Protein AF-A0A8H6HNC2-F1 (afdb_monomer_lite)

pLDDT: mean 82.36, std 15.56, range [37.16, 97.25]

Radius of gyration: 17.52 Å; chains: 1; bounding box: 45×40×44 Å

Secondary structure (DSSP, 8-state):
--------SEEEEEEE-SSSS-HHHHEEEEEEEEP---PPTT------S-----HHHHHHHHH--HHHHT------------

Foldseek 3Di:
DDDPDDDDQAAWDFAQQAEQDFSVPRTDIDGGHGDDPDDDVPDDDDDDPDDDDDPVNRVCSHPPDCVNVVNDPPPDPPDDDD

Sequence (82 aa):
MSASFASPDTQKAWVSVRKYYPPSKSLELWNDWPVKKTLKTGEVIVNIHAAALNPAAWKLMRLLPDFIAKRLYVAETSQGLL

Organism: NCBI:txid980116

Structure (mmCIF, N/CA/C/O backbone):
data_AF-A0A8H6HNC2-F1
#
_entry.id   AF-A0A8H6HNC2-F1
#
loop_
_atom_site.group_PDB
_atom_site.id
_atom_site.type_symbol
_atom_site.label_atom_id
_atom_site.label_alt_id
_atom_site.label_comp_id
_atom_site.label_asym_id
_atom_site.label_entity_id
_atom_site.label_seq_id
_atom_site.pdbx_PDB_ins_code
_atom_site.Cartn_x
_atom_site.Cartn_y
_atom_site.Cartn_z
_atom_site.occupancy
_atom_site.B_iso_or_equiv
_atom_site.auth_seq_id
_atom_site.auth_comp_id
_atom_site.auth_asym_id
_atom_site.auth_atom_id
_atom_site.pdbx_PDB_model_num
ATOM 1 N N . MET A 1 1 ? -20.796 0.852 23.419 1.00 37.16 1 MET A N 1
ATOM 2 C CA . MET A 1 1 ? -19.456 1.318 23.831 1.00 37.16 1 MET A CA 1
ATOM 3 C C . MET A 1 1 ? -18.503 1.012 22.689 1.00 37.16 1 MET A C 1
ATOM 5 O O . MET A 1 1 ? -18.318 -0.157 22.383 1.00 37.16 1 MET A O 1
ATOM 9 N N . SER A 1 2 ? -17.996 2.026 21.991 1.00 43.66 2 SER A N 1
ATOM 10 C CA . SER A 1 2 ? -17.037 1.830 20.897 1.00 43.66 2 SER A CA 1
ATOM 11 C C . SER A 1 2 ? -15.650 1.696 21.515 1.00 43.66 2 SER A C 1
ATOM 13 O O . SER A 1 2 ? -15.208 2.617 22.197 1.00 43.66 2 SER A O 1
ATOM 15 N N . ALA A 1 3 ? -14.984 0.557 21.340 1.00 50.09 3 ALA A N 1
ATOM 16 C CA . ALA A 1 3 ? -13.608 0.401 21.795 1.00 50.09 3 ALA A CA 1
ATOM 17 C C . ALA A 1 3 ? -12.727 1.463 21.108 1.00 50.09 3 ALA A C 1
ATOM 19 O O . ALA A 1 3 ? -12.662 1.518 19.879 1.00 50.09 3 ALA A O 1
ATOM 20 N N . SER A 1 4 ? -12.082 2.336 21.890 1.00 55.38 4 SER A N 1
ATOM 21 C CA . SER A 1 4 ? -11.093 3.274 21.360 1.00 55.38 4 SER A CA 1
ATOM 22 C C . SER A 1 4 ? -9.790 2.511 21.147 1.00 55.38 4 SER A C 1
ATOM 24 O O . SER A 1 4 ? -8.964 2.395 22.051 1.00 55.38 4 SER A O 1
ATOM 26 N N . PHE A 1 5 ? -9.606 1.937 19.964 1.00 64.00 5 PHE A N 1
ATOM 27 C CA . PHE A 1 5 ? -8.298 1.414 19.593 1.00 64.00 5 PHE A CA 1
ATOM 28 C C . PHE A 1 5 ? -7.409 2.604 19.236 1.00 64.00 5 PHE A C 1
ATOM 30 O O . PHE A 1 5 ? -7.758 3.408 18.370 1.00 64.00 5 PHE A O 1
ATOM 37 N N . ALA A 1 6 ? -6.282 2.747 19.934 1.00 74.81 6 ALA A N 1
ATOM 38 C CA . ALA A 1 6 ? -5.293 3.766 19.622 1.00 74.81 6 ALA A CA 1
ATOM 39 C C . ALA A 1 6 ? -4.705 3.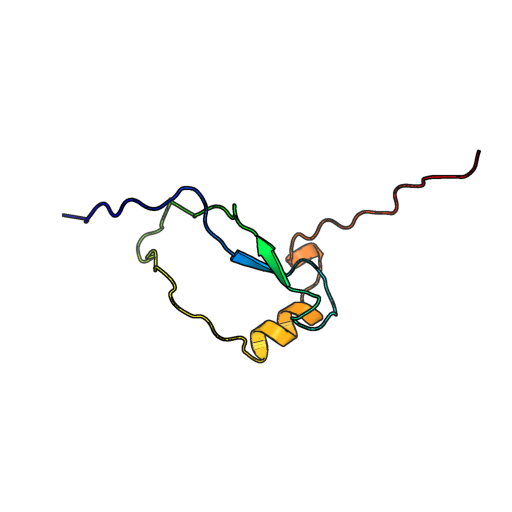468 18.235 1.00 74.81 6 ALA A C 1
ATOM 41 O O . ALA A 1 6 ? -3.898 2.556 18.070 1.00 74.81 6 ALA A O 1
ATOM 42 N N . SER A 1 7 ? -5.159 4.206 17.225 1.00 82.00 7 SER A N 1
ATOM 43 C CA . SER A 1 7 ? -4.594 4.146 15.881 1.00 82.00 7 SER A CA 1
ATOM 44 C C . SER A 1 7 ? -3.383 5.077 15.805 1.00 82.00 7 SER A C 1
ATOM 46 O O . SER A 1 7 ? -3.503 6.234 16.229 1.00 82.00 7 SER A O 1
ATOM 48 N N . PRO A 1 8 ? -2.251 4.630 15.233 1.00 90.69 8 PRO A N 1
ATOM 49 C CA . PRO A 1 8 ? -1.104 5.504 15.026 1.00 90.69 8 PRO A CA 1
ATOM 50 C C . PRO A 1 8 ? -1.454 6.639 14.050 1.00 90.69 8 PRO A C 1
ATOM 52 O O . PRO A 1 8 ? -2.417 6.543 13.283 1.00 90.69 8 PRO A O 1
ATOM 55 N N . ASP A 1 9 ? -0.685 7.728 14.099 1.00 92.19 9 ASP A N 1
ATOM 56 C CA . ASP A 1 9 ? -0.798 8.847 13.151 1.00 92.19 9 ASP A CA 1
ATOM 57 C C . ASP A 1 9 ? -0.293 8.475 11.754 1.00 92.19 9 ASP A C 1
ATOM 59 O O . ASP A 1 9 ? -0.852 8.910 10.744 1.00 92.19 9 ASP A O 1
ATOM 63 N N . THR A 1 10 ? 0.736 7.630 11.701 1.00 95.81 10 THR A N 1
ATOM 64 C CA . THR A 1 10 ? 1.376 7.170 10.471 1.00 95.81 10 THR A CA 1
ATOM 65 C C . THR A 1 10 ? 1.530 5.650 10.447 1.00 95.81 10 THR A C 1
ATOM 67 O O . THR A 1 10 ? 1.415 4.964 11.463 1.00 95.81 10 THR A O 1
ATOM 70 N N . GLN A 1 11 ? 1.759 5.109 9.256 1.00 94.94 11 GLN A N 1
ATOM 71 C CA . GLN A 1 11 ? 1.943 3.689 8.990 1.00 94.94 11 GLN A CA 1
ATOM 72 C C . GLN A 1 11 ? 2.946 3.479 7.854 1.00 94.94 11 GLN A C 1
ATOM 74 O O . GLN A 1 11 ? 3.261 4.392 7.089 1.00 94.94 11 GLN A O 1
ATOM 79 N N . LYS A 1 12 ? 3.400 2.235 7.699 1.00 96.88 12 LYS A N 1
ATOM 80 C CA . LYS A 1 12 ? 4.149 1.833 6.510 1.00 96.88 12 LYS A CA 1
ATOM 81 C C . LYS A 1 12 ? 3.193 1.540 5.360 1.00 96.88 12 LYS A C 1
ATOM 83 O O . LYS A 1 12 ? 2.163 0.904 5.572 1.00 96.88 12 LYS A O 1
ATOM 88 N N . ALA A 1 13 ? 3.543 1.951 4.146 1.00 95.31 13 ALA A N 1
ATOM 89 C CA . ALA A 1 13 ? 2.730 1.682 2.963 1.00 95.31 13 ALA A CA 1
ATOM 90 C C . ALA A 1 13 ? 3.590 1.457 1.717 1.00 95.31 13 ALA A C 1
ATOM 92 O O . ALA A 1 13 ? 4.590 2.139 1.511 1.00 95.31 13 ALA A O 1
ATOM 93 N N . TRP A 1 14 ? 3.164 0.528 0.859 1.00 94.31 14 TRP A N 1
ATOM 94 C CA . TRP A 1 14 ? 3.679 0.422 -0.505 1.00 94.31 14 TRP A CA 1
ATOM 95 C C . TRP A 1 14 ? 2.932 1.405 -1.401 1.00 94.31 14 TRP A C 1
ATOM 97 O O . TRP A 1 14 ? 1.737 1.238 -1.653 1.00 94.31 14 TRP A O 1
ATOM 107 N N . VAL A 1 15 ? 3.636 2.422 -1.892 1.00 91.94 15 VAL A N 1
ATOM 108 C CA . VAL A 1 15 ? 3.058 3.503 -2.695 1.00 91.94 15 VAL A CA 1
ATOM 109 C C . VAL A 1 15 ? 3.515 3.358 -4.139 1.00 91.94 15 VAL A C 1
ATOM 111 O O . VAL A 1 15 ? 4.703 3.222 -4.417 1.00 91.94 15 VAL A O 1
ATOM 114 N N . SER A 1 16 ? 2.570 3.387 -5.081 1.00 90.75 16 SER A N 1
ATOM 115 C CA . SER A 1 16 ? 2.890 3.363 -6.509 1.00 90.75 16 SER A CA 1
ATOM 116 C C . SER A 1 16 ? 3.293 4.761 -6.982 1.00 90.75 16 SER A C 1
ATOM 118 O O . SER A 1 16 ? 2.437 5.603 -7.271 1.00 90.75 16 SER A O 1
ATOM 120 N N . VAL A 1 17 ? 4.598 4.993 -7.081 1.00 89.31 17 VAL A N 1
ATOM 121 C CA . VAL A 1 17 ? 5.210 6.292 -7.398 1.00 89.31 17 VAL A CA 1
ATOM 122 C C . VAL A 1 17 ? 5.598 6.448 -8.873 1.00 89.31 17 VAL A C 1
ATOM 124 O O . VAL A 1 17 ? 5.752 7.571 -9.344 1.00 89.31 17 VAL A O 1
ATOM 127 N N . ARG A 1 18 ? 5.717 5.349 -9.636 1.00 87.19 18 ARG A N 1
ATOM 128 C CA . ARG A 1 18 ? 6.086 5.388 -11.069 1.00 87.19 18 ARG A CA 1
ATOM 129 C C . ARG A 1 18 ? 5.048 4.700 -11.948 1.00 87.19 18 ARG A C 1
ATOM 131 O O . ARG A 1 18 ? 4.576 3.611 -11.616 1.00 87.19 18 ARG A O 1
ATOM 138 N N . LYS A 1 19 ? 4.737 5.312 -13.094 1.00 85.69 19 LYS A N 1
ATOM 139 C CA . LYS A 1 19 ? 3.829 4.776 -14.121 1.00 85.69 19 LYS A CA 1
ATOM 140 C C . LYS A 1 19 ? 4.564 3.866 -15.109 1.00 85.69 19 LYS A C 1
ATOM 142 O O . LYS A 1 19 ? 5.752 4.043 -15.335 1.00 85.69 19 LYS A O 1
ATOM 147 N N . TYR A 1 20 ? 3.851 2.915 -15.713 1.00 85.25 20 TYR A N 1
ATOM 148 C CA . TYR A 1 20 ? 4.321 2.000 -16.775 1.00 85.25 20 TYR A CA 1
ATOM 149 C C . TYR A 1 20 ? 5.335 0.925 -16.360 1.00 85.25 20 TYR A C 1
ATOM 151 O O . TYR A 1 20 ? 5.558 -0.024 -17.112 1.00 85.25 20 TYR A O 1
ATOM 159 N N . TYR A 1 21 ? 5.898 1.016 -15.161 1.00 85.94 21 TYR A N 1
ATOM 160 C CA . TYR A 1 21 ? 6.885 0.073 -14.655 1.00 85.94 21 TYR A CA 1
ATOM 161 C C . TYR A 1 21 ? 6.259 -1.160 -13.971 1.00 85.94 21 TYR A C 1
ATOM 163 O O . TYR A 1 21 ? 5.115 -1.103 -13.509 1.00 85.94 21 TYR A O 1
ATOM 171 N N . PRO A 1 22 ? 6.992 -2.290 -13.881 1.00 89.88 22 PRO A N 1
ATOM 172 C CA . PRO A 1 22 ? 6.582 -3.425 -13.055 1.00 89.88 22 PRO A CA 1
ATOM 173 C C . PRO A 1 22 ? 6.529 -3.047 -11.562 1.00 89.88 22 PRO A C 1
ATOM 175 O O . PRO A 1 22 ? 7.146 -2.056 -11.164 1.00 89.88 22 PRO A O 1
ATOM 178 N N . PRO A 1 23 ? 5.859 -3.851 -10.712 1.00 90.81 23 PRO A N 1
ATOM 179 C CA . PRO A 1 23 ? 5.720 -3.579 -9.279 1.00 90.81 23 PRO A CA 1
ATOM 180 C C . PRO A 1 23 ? 7.052 -3.294 -8.578 1.00 90.81 23 PRO A C 1
ATOM 182 O O . PRO A 1 23 ? 7.134 -2.350 -7.805 1.00 90.81 23 PRO A O 1
ATOM 185 N N . SER A 1 24 ? 8.114 -4.025 -8.933 1.00 92.12 24 SER A N 1
ATOM 186 C CA . SER A 1 24 ? 9.469 -3.858 -8.382 1.00 92.12 24 SER A CA 1
ATOM 187 C C . SER A 1 24 ? 10.107 -2.487 -8.629 1.00 92.12 24 SER A C 1
ATOM 189 O O . SER A 1 24 ? 11.070 -2.135 -7.961 1.00 92.12 24 SER A O 1
ATOM 191 N N . LYS A 1 25 ? 9.599 -1.728 -9.603 1.00 91.81 25 LYS A N 1
ATOM 192 C CA . LYS A 1 25 ? 10.052 -0.370 -9.939 1.00 91.81 25 LYS A CA 1
ATOM 193 C C . LYS A 1 25 ? 8.981 0.689 -9.662 1.00 91.81 25 LYS A C 1
ATOM 195 O O . LYS A 1 25 ? 9.305 1.863 -9.542 1.00 91.81 25 LYS A O 1
ATOM 200 N N . SER A 1 26 ? 7.707 0.299 -9.626 1.00 91.62 26 SER A N 1
ATOM 201 C CA . SER A 1 26 ? 6.584 1.206 -9.381 1.00 91.62 26 SER A CA 1
ATOM 202 C C . SER A 1 26 ? 6.355 1.460 -7.894 1.00 91.62 26 SER A C 1
ATOM 204 O O . SER A 1 26 ? 5.921 2.555 -7.548 1.00 91.62 26 SER A O 1
ATOM 206 N N . LEU A 1 27 ? 6.617 0.469 -7.037 1.00 93.44 27 LEU A N 1
ATOM 207 C CA . LEU A 1 27 ? 6.336 0.528 -5.608 1.00 93.44 27 LEU A CA 1
ATOM 208 C C . LEU A 1 27 ? 7.551 0.987 -4.802 1.00 93.44 27 LEU A C 1
ATOM 210 O O . LEU A 1 27 ? 8.639 0.435 -4.945 1.00 93.44 27 LEU A O 1
ATOM 214 N N . GLU A 1 28 ? 7.325 1.927 -3.892 1.00 94.94 28 GLU A N 1
ATOM 215 C CA . GLU A 1 28 ? 8.283 2.321 -2.860 1.00 94.94 28 GLU A CA 1
ATOM 216 C C . GLU A 1 28 ? 7.657 2.114 -1.476 1.00 94.94 28 GLU A C 1
ATOM 218 O O . GLU A 1 28 ? 6.460 2.345 -1.288 1.00 94.94 28 GLU A O 1
ATOM 223 N N . LEU A 1 29 ? 8.455 1.635 -0.516 1.00 96.25 29 LEU A N 1
ATOM 224 C CA . LEU A 1 29 ? 8.016 1.456 0.866 1.00 96.25 29 LEU A CA 1
ATOM 225 C C . LEU A 1 29 ? 8.216 2.763 1.626 1.00 96.25 29 LEU A C 1
ATOM 227 O O . LEU A 1 29 ? 9.346 3.171 1.886 1.00 96.25 29 LEU A O 1
ATOM 231 N N . TRP A 1 30 ? 7.114 3.400 1.994 1.00 96.75 30 TRP A N 1
ATOM 232 C CA . TRP A 1 30 ? 7.109 4.608 2.814 1.00 96.75 30 TRP A CA 1
ATOM 233 C C . TRP A 1 30 ? 6.892 4.220 4.275 1.00 96.75 30 TRP A C 1
ATOM 235 O O . TRP A 1 30 ? 6.199 3.237 4.546 1.00 96.75 30 TRP A O 1
ATOM 245 N N . ASN A 1 31 ? 7.488 4.962 5.214 1.00 97.25 31 ASN A N 1
ATOM 246 C CA . ASN A 1 31 ? 7.432 4.639 6.649 1.00 97.25 31 ASN A CA 1
ATOM 247 C C . ASN A 1 31 ? 6.513 5.565 7.462 1.00 97.25 31 ASN A C 1
ATOM 249 O O . ASN A 1 31 ? 6.254 5.293 8.632 1.00 97.25 31 ASN A O 1
ATOM 253 N N . ASP A 1 32 ? 6.022 6.629 6.841 1.00 96.31 32 ASP A N 1
ATOM 254 C CA . ASP A 1 32 ? 5.322 7.760 7.443 1.00 96.31 32 ASP A CA 1
ATOM 255 C C . ASP A 1 32 ? 3.998 8.078 6.718 1.00 96.31 32 ASP A C 1
ATOM 257 O O . ASP A 1 32 ? 3.496 9.199 6.758 1.00 96.31 32 ASP A O 1
ATOM 261 N N . TRP A 1 33 ? 3.393 7.078 6.069 1.00 94.88 33 TRP A N 1
ATOM 262 C CA . TRP A 1 33 ? 2.130 7.246 5.353 1.00 94.88 33 TRP A CA 1
ATOM 263 C C . TRP A 1 33 ? 0.988 7.566 6.331 1.00 94.88 33 TRP A C 1
ATOM 265 O O . TRP A 1 33 ? 0.831 6.849 7.318 1.00 94.88 33 TRP A O 1
ATOM 275 N N . PRO A 1 34 ? 0.155 8.594 6.099 1.00 93.62 34 PRO A N 1
ATOM 276 C CA . PRO A 1 34 ? -0.849 9.012 7.073 1.00 93.62 34 PRO A CA 1
ATOM 277 C C . PRO A 1 34 ? -1.965 7.972 7.250 1.00 93.62 34 PRO A C 1
ATOM 279 O O . PRO A 1 34 ? -2.431 7.349 6.288 1.00 93.62 34 PRO A O 1
ATOM 282 N N . VAL A 1 35 ? -2.447 7.812 8.483 1.00 91.94 35 VAL A N 1
ATOM 283 C CA . VAL A 1 35 ? -3.651 7.022 8.776 1.00 91.94 35 VAL A CA 1
ATOM 284 C C . VAL A 1 35 ? -4.883 7.928 8.757 1.00 91.94 35 VAL A C 1
ATOM 286 O O . VAL A 1 35 ? -4.951 8.936 9.458 1.00 91.94 35 VAL A O 1
ATOM 289 N N . LYS A 1 36 ? -5.904 7.562 7.972 1.00 86.62 36 LYS A N 1
ATOM 290 C CA . LYS A 1 36 ? -7.187 8.278 7.952 1.00 86.62 36 LYS A CA 1
ATOM 291 C C . LYS A 1 36 ? -7.952 7.989 9.249 1.00 86.62 36 LYS A C 1
ATOM 293 O O . LYS A 1 36 ? -8.512 6.909 9.407 1.00 86.62 36 LYS A O 1
ATOM 298 N N . LYS A 1 37 ? -7.995 8.966 10.161 1.00 83.56 37 LYS A N 1
ATOM 299 C CA . LYS A 1 37 ? -8.661 8.825 11.472 1.00 83.56 37 LYS A CA 1
ATOM 300 C C . LYS A 1 37 ? -10.166 9.093 11.452 1.00 83.56 37 LYS A C 1
ATOM 302 O O . LYS A 1 37 ? -10.886 8.618 12.324 1.00 83.56 37 LYS A O 1
ATOM 307 N N . THR A 1 38 ? -10.656 9.845 10.469 1.00 87.81 38 THR A N 1
ATOM 308 C CA . THR A 1 38 ? -12.086 10.144 10.333 1.00 87.81 38 THR A CA 1
ATOM 309 C C . THR A 1 38 ? -12.759 9.096 9.455 1.00 87.81 38 THR A C 1
ATOM 311 O O . THR A 1 38 ? -12.494 9.026 8.251 1.00 87.81 38 THR A O 1
ATOM 314 N N . LEU A 1 39 ? -13.644 8.303 10.054 1.00 87.06 39 LEU A N 1
ATOM 315 C CA . LEU A 1 39 ? -14.411 7.259 9.377 1.00 87.06 39 LEU A CA 1
ATOM 316 C C . LEU A 1 39 ? -15.849 7.715 9.142 1.00 87.06 39 LEU A C 1
ATOM 318 O O . LEU A 1 39 ? -16.455 8.357 10.002 1.00 87.06 39 LEU A O 1
ATOM 322 N N . LYS A 1 40 ? -16.402 7.374 7.980 1.00 91.56 40 LYS A N 1
ATOM 323 C CA . LYS A 1 40 ? -17.843 7.503 7.722 1.00 91.56 40 LYS A CA 1
ATOM 324 C C . LYS A 1 40 ? -18.598 6.343 8.375 1.00 91.56 40 LYS A C 1
ATOM 326 O O . LYS A 1 40 ? -18.021 5.291 8.641 1.00 91.56 40 LYS A O 1
ATOM 331 N N . THR A 1 41 ? -19.904 6.504 8.581 1.00 92.00 41 THR A N 1
ATOM 332 C CA . THR A 1 41 ? -20.776 5.404 9.020 1.00 92.00 41 THR A CA 1
ATOM 333 C C . THR A 1 41 ? -20.616 4.199 8.090 1.00 92.00 41 THR A C 1
ATOM 335 O O . THR A 1 41 ? -20.798 4.325 6.882 1.00 92.00 41 THR A O 1
ATOM 338 N N . GLY A 1 42 ? -20.262 3.043 8.658 1.00 93.31 42 GLY A N 1
ATOM 339 C CA . GLY A 1 42 ? -20.015 1.800 7.920 1.00 93.31 42 GLY A CA 1
ATOM 340 C C . GLY A 1 42 ? -18.563 1.572 7.473 1.00 93.31 42 GLY A C 1
ATOM 341 O O . GLY A 1 42 ? -18.249 0.472 7.030 1.00 93.31 42 GLY A O 1
ATOM 342 N N . GLU A 1 43 ? -17.663 2.553 7.609 1.00 90.12 43 GLU A N 1
ATOM 343 C CA . GLU A 1 43 ? -16.221 2.343 7.408 1.00 90.12 43 GLU A CA 1
ATOM 344 C C . GLU A 1 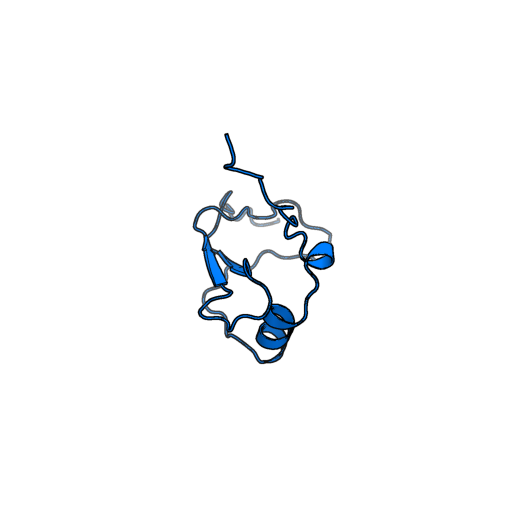43 ? -15.581 1.742 8.675 1.00 90.12 43 GLU A C 1
ATOM 346 O O . GLU A 1 43 ? -15.951 2.083 9.799 1.00 90.12 43 GLU A O 1
ATOM 351 N N . VAL A 1 44 ? -14.585 0.871 8.496 1.00 89.31 44 VAL A N 1
ATOM 352 C CA . VAL A 1 44 ? -13.792 0.279 9.587 1.00 89.31 44 VAL A CA 1
ATOM 353 C C . VAL A 1 44 ? -12.299 0.444 9.312 1.00 89.31 44 VAL A C 1
ATOM 355 O O . VAL A 1 44 ? -11.874 0.470 8.157 1.00 89.31 44 VAL A O 1
ATOM 358 N N . ILE A 1 45 ? -11.495 0.533 10.374 1.00 89.38 45 ILE A N 1
ATOM 359 C CA . ILE A 1 45 ? -10.030 0.458 10.287 1.00 89.38 45 ILE A CA 1
ATOM 360 C C . ILE A 1 45 ? -9.617 -0.989 10.525 1.00 89.38 45 ILE A C 1
ATOM 362 O O . ILE A 1 45 ? -10.046 -1.611 11.495 1.00 89.38 45 ILE A O 1
ATOM 366 N N . VAL A 1 46 ? -8.769 -1.512 9.641 1.00 90.62 46 VAL A N 1
ATOM 367 C CA . VAL A 1 46 ? -8.262 -2.884 9.710 1.00 90.62 46 VAL A CA 1
ATOM 368 C C . VAL A 1 46 ? -6.747 -2.846 9.836 1.00 90.62 46 VAL A C 1
ATOM 370 O O . VAL A 1 46 ? -6.076 -2.172 9.057 1.00 90.62 46 VAL A O 1
ATOM 373 N N . ASN A 1 47 ? -6.207 -3.598 10.796 1.00 90.88 47 ASN A N 1
ATOM 374 C CA . ASN A 1 47 ? -4.773 -3.838 10.887 1.00 90.88 47 ASN A CA 1
ATOM 375 C C . ASN A 1 47 ? -4.371 -4.942 9.896 1.00 90.88 47 ASN A C 1
ATOM 377 O O . ASN A 1 47 ? -4.784 -6.095 10.035 1.00 90.88 47 ASN A O 1
ATOM 381 N N . ILE A 1 48 ? -3.600 -4.582 8.872 1.00 92.88 48 ILE A N 1
ATOM 382 C CA . ILE A 1 48 ? -3.213 -5.494 7.793 1.00 92.88 48 ILE A CA 1
ATOM 383 C C . ILE A 1 48 ? -1.940 -6.250 8.185 1.00 92.88 48 ILE A C 1
ATOM 385 O O . ILE A 1 48 ? -0.869 -5.661 8.283 1.00 92.88 48 ILE A O 1
ATOM 389 N N . HIS A 1 49 ? -2.042 -7.571 8.342 1.00 94.25 49 HIS A N 1
ATOM 390 C CA . HIS A 1 49 ? -0.883 -8.441 8.594 1.00 94.25 49 HIS A CA 1
ATOM 391 C C . HIS A 1 49 ? -0.187 -8.903 7.309 1.00 94.25 49 HIS A C 1
ATOM 393 O O . HIS A 1 49 ? 1.021 -9.123 7.297 1.00 94.25 49 HIS A O 1
ATOM 399 N N . ALA A 1 50 ? -0.951 -9.064 6.229 1.00 93.38 50 ALA A N 1
ATOM 400 C CA . ALA A 1 50 ? -0.445 -9.491 4.936 1.00 93.38 50 ALA A CA 1
ATOM 401 C C . ALA A 1 50 ? -1.330 -8.947 3.813 1.00 93.38 50 ALA A C 1
ATOM 403 O O . ALA A 1 50 ? -2.543 -8.801 3.968 1.00 93.38 50 AL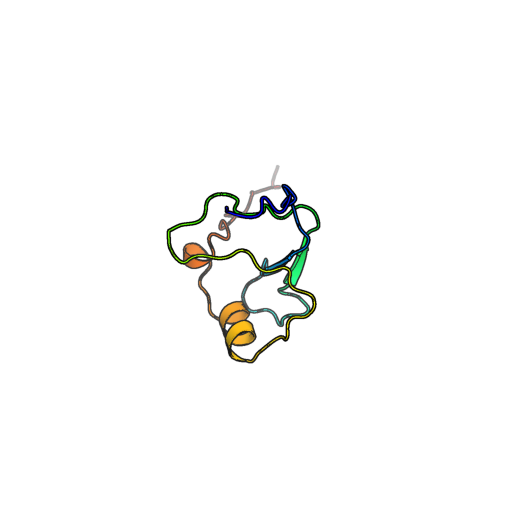A A O 1
ATOM 404 N N . ALA A 1 51 ? -0.712 -8.683 2.667 1.00 91.31 51 ALA A N 1
ATOM 405 C CA . ALA A 1 51 ? -1.393 -8.316 1.437 1.00 91.31 51 ALA A CA 1
ATOM 406 C C . ALA A 1 51 ? -0.716 -9.022 0.261 1.00 91.31 51 ALA A C 1
ATOM 408 O O . ALA A 1 51 ? 0.494 -9.247 0.272 1.00 91.31 51 ALA A O 1
ATOM 409 N N . ALA A 1 52 ? -1.500 -9.359 -0.759 1.00 91.12 52 ALA A N 1
ATOM 410 C CA . ALA A 1 52 ? -1.002 -9.973 -1.979 1.00 91.12 52 ALA A CA 1
ATOM 411 C C . ALA A 1 52 ? -1.034 -8.973 -3.134 1.00 91.12 52 ALA A C 1
ATOM 413 O O . ALA A 1 52 ? -1.955 -8.160 -3.257 1.00 91.12 52 ALA A O 1
ATOM 414 N N . LEU A 1 53 ? -0.054 -9.079 -4.028 1.00 90.12 53 LEU A N 1
ATOM 415 C CA . LEU A 1 53 ? -0.116 -8.402 -5.311 1.00 90.12 53 LEU A CA 1
ATOM 416 C C . LEU A 1 53 ? -1.022 -9.203 -6.254 1.00 90.12 53 LEU A C 1
ATOM 418 O O . LEU A 1 53 ? -0.792 -10.390 -6.474 1.00 90.12 53 LEU A O 1
ATOM 422 N N . ASN A 1 54 ? -2.030 -8.553 -6.836 1.00 92.00 54 ASN A N 1
ATOM 423 C CA . ASN A 1 54 ? -2.933 -9.183 -7.798 1.00 92.00 54 ASN A CA 1
ATOM 424 C C . ASN A 1 54 ? -2.791 -8.571 -9.211 1.00 92.00 54 ASN A C 1
ATOM 426 O O . ASN A 1 54 ? -2.290 -7.448 -9.361 1.00 92.00 54 ASN A O 1
ATOM 430 N N . PRO A 1 55 ? -3.241 -9.274 -10.271 1.00 92.44 55 PRO A N 1
ATOM 431 C CA . PRO A 1 55 ? -3.128 -8.783 -11.646 1.00 92.44 55 PRO A CA 1
ATOM 432 C C . PRO A 1 55 ? -3.818 -7.435 -11.896 1.00 92.44 55 PRO A C 1
ATOM 434 O O . PRO A 1 55 ? -3.360 -6.664 -12.738 1.00 92.44 55 PRO A O 1
ATOM 437 N N . ALA A 1 56 ? -4.906 -7.126 -11.181 1.00 90.69 56 ALA A N 1
ATOM 438 C CA . ALA A 1 56 ? -5.602 -5.848 -11.321 1.00 90.69 56 ALA A CA 1
ATOM 439 C C . ALA A 1 56 ? -4.741 -4.682 -10.807 1.00 90.69 56 ALA A C 1
ATOM 441 O O . ALA A 1 56 ? -4.568 -3.690 -11.516 1.00 90.69 56 ALA A O 1
ATOM 442 N N . ALA A 1 57 ? -4.121 -4.833 -9.634 1.00 87.94 57 ALA A N 1
ATOM 443 C CA . ALA A 1 57 ? -3.187 -3.858 -9.079 1.00 87.94 57 ALA A CA 1
ATOM 444 C C . ALA A 1 57 ? -1.990 -3.633 -10.016 1.00 87.94 57 ALA A C 1
ATOM 446 O O . ALA A 1 57 ? -1.611 -2.491 -10.273 1.00 87.94 57 ALA A O 1
ATOM 447 N N . TRP A 1 58 ? -1.445 -4.701 -10.608 1.00 89.00 58 TRP A N 1
ATOM 448 C CA . TRP A 1 58 ? -0.365 -4.577 -11.591 1.00 89.00 58 TRP A CA 1
ATOM 449 C C . TRP A 1 58 ? -0.790 -3.793 -12.843 1.00 89.00 58 TRP A C 1
ATOM 451 O O . TRP A 1 58 ? -0.056 -2.917 -13.308 1.00 89.00 58 TRP A O 1
ATOM 461 N N . LYS A 1 59 ? -1.993 -4.050 -13.373 1.00 89.69 59 LYS A N 1
ATOM 462 C CA . LYS A 1 59 ? -2.537 -3.278 -14.503 1.00 89.69 59 LYS A CA 1
ATOM 463 C C . LYS A 1 59 ? -2.699 -1.800 -14.146 1.00 89.69 59 LYS A C 1
ATOM 465 O O . LYS A 1 59 ? -2.332 -0.953 -14.956 1.00 89.69 59 LYS A O 1
ATOM 470 N N . LEU A 1 60 ? -3.174 -1.481 -12.940 1.00 88.00 60 LEU A N 1
ATOM 471 C CA . LEU A 1 60 ? -3.318 -0.095 -12.479 1.00 88.00 60 LEU A CA 1
ATOM 472 C C . LEU A 1 60 ? -1.974 0.640 -12.412 1.00 88.00 60 LEU A C 1
ATOM 474 O O . LEU A 1 60 ? -1.884 1.768 -12.889 1.00 88.00 60 LEU A O 1
ATOM 478 N N . MET A 1 61 ? -0.909 -0.005 -11.930 1.00 89.25 61 MET A N 1
ATOM 479 C CA . MET A 1 61 ? 0.442 0.586 -11.916 1.00 89.25 61 MET A CA 1
ATOM 480 C C . MET A 1 61 ? 0.930 0.980 -13.323 1.00 89.25 61 MET A C 1
ATOM 482 O O . MET A 1 61 ? 1.694 1.936 -13.478 1.00 89.25 61 MET A O 1
ATOM 486 N N . ARG A 1 62 ? 0.470 0.268 -14.361 1.00 85.56 62 ARG A N 1
ATOM 4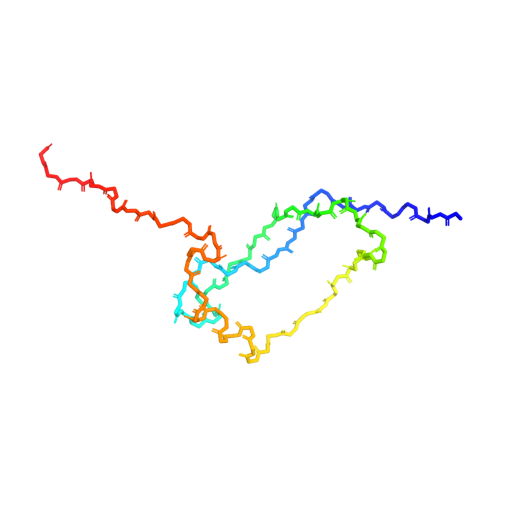87 C CA . ARG A 1 62 ? 0.835 0.533 -15.760 1.00 85.56 62 ARG A CA 1
ATOM 488 C C . ARG A 1 62 ? -0.083 1.535 -16.451 1.00 85.56 62 ARG A C 1
ATOM 490 O O . ARG A 1 62 ? 0.404 2.350 -17.225 1.00 85.56 62 ARG A O 1
ATOM 497 N N . LEU A 1 63 ? -1.388 1.443 -16.218 1.00 87.44 63 LEU A N 1
ATOM 498 C CA . LEU A 1 63 ? -2.392 2.111 -17.047 1.00 87.44 63 LEU A CA 1
ATOM 499 C C . LEU A 1 63 ? -2.982 3.366 -16.406 1.00 87.44 63 LEU A C 1
ATOM 501 O O . LEU A 1 63 ? -3.498 4.204 -17.140 1.00 87.44 63 LEU A O 1
ATOM 505 N N . LEU A 1 64 ? -2.907 3.521 -15.078 1.00 83.81 64 LEU A N 1
ATOM 506 C CA . LEU A 1 64 ? -3.524 4.655 -14.393 1.00 83.81 64 LEU A CA 1
ATOM 507 C C . LEU A 1 64 ? -2.850 5.970 -14.827 1.00 83.81 64 LEU A C 1
ATOM 509 O O . LEU A 1 64 ? -1.648 6.134 -14.597 1.00 83.81 64 LEU A O 1
ATOM 513 N N . PRO A 1 65 ? -3.579 6.903 -15.467 1.00 82.75 65 PRO A N 1
ATOM 514 C CA . PRO A 1 65 ? -3.024 8.188 -15.867 1.00 82.75 65 PRO A CA 1
ATOM 515 C C . PRO A 1 65 ? -2.599 9.039 -14.667 1.00 82.75 65 PRO A C 1
ATOM 517 O O . PRO A 1 65 ? -3.252 9.020 -13.625 1.00 82.75 65 PRO A O 1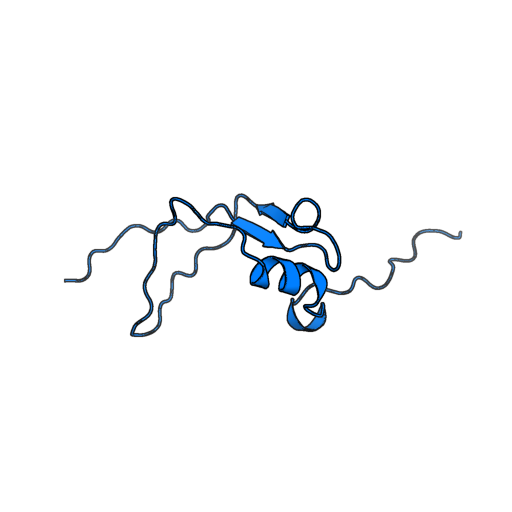
ATOM 520 N N . ASP A 1 66 ? -1.538 9.831 -14.828 1.00 82.44 66 ASP A N 1
ATOM 521 C CA . ASP A 1 66 ? -0.931 10.585 -13.724 1.00 82.44 66 ASP A CA 1
ATOM 522 C C . ASP A 1 66 ? -1.863 11.661 -13.149 1.00 82.44 66 ASP A C 1
ATOM 524 O O . ASP A 1 66 ? -1.884 11.866 -11.936 1.00 82.44 66 ASP A O 1
ATOM 528 N N . PHE A 1 67 ? -2.731 12.251 -13.983 1.00 80.69 67 PHE A N 1
ATOM 529 C CA . PHE A 1 67 ? -3.762 13.196 -13.538 1.00 80.69 67 PHE A CA 1
ATOM 530 C C . PHE A 1 67 ? -4.823 12.550 -12.629 1.00 80.69 67 PHE A C 1
ATOM 532 O O . PHE A 1 67 ? -5.370 13.222 -11.759 1.00 80.69 67 PHE A O 1
ATOM 539 N N . ILE A 1 68 ? -5.087 11.244 -12.781 1.00 81.81 68 ILE A N 1
ATOM 540 C CA . ILE A 1 68 ? -5.968 10.487 -11.874 1.00 81.81 68 ILE A CA 1
ATOM 541 C C . ILE A 1 68 ? -5.192 10.071 -10.623 1.00 81.81 68 ILE A C 1
ATOM 543 O O . ILE A 1 68 ? -5.702 10.164 -9.509 1.00 81.81 68 ILE A O 1
ATOM 547 N N . ALA A 1 69 ? -3.938 9.649 -10.800 1.00 78.75 69 ALA A N 1
ATOM 548 C CA . ALA A 1 69 ? -3.064 9.219 -9.712 1.00 78.75 69 ALA A CA 1
ATOM 549 C C . ALA A 1 69 ? -2.534 10.377 -8.843 1.00 78.75 69 ALA A C 1
ATOM 551 O O . ALA A 1 69 ? -1.805 10.117 -7.888 1.00 78.75 69 ALA A O 1
ATOM 552 N N . LYS A 1 70 ? -2.859 11.639 -9.174 1.00 77.25 70 LYS A N 1
ATOM 553 C CA . LYS A 1 70 ? -2.297 12.856 -8.555 1.00 77.25 70 LYS A CA 1
ATOM 554 C C . LYS A 1 70 ? -0.764 12.845 -8.496 1.00 77.25 70 LYS A C 1
ATOM 556 O O . LYS A 1 70 ? -0.165 13.442 -7.604 1.00 77.25 70 LYS A O 1
ATOM 561 N N . ARG A 1 71 ? -0.122 12.170 -9.451 1.00 75.31 71 ARG A N 1
ATOM 562 C CA . ARG A 1 71 ? 1.328 12.235 -9.626 1.00 75.31 71 ARG A CA 1
ATOM 563 C C . ARG A 1 71 ? 1.590 13.536 -10.359 1.00 75.31 71 ARG A C 1
ATOM 565 O O . ARG A 1 71 ? 1.246 13.654 -11.532 1.00 75.31 71 ARG A O 1
ATOM 572 N N . LEU A 1 72 ? 2.077 14.539 -9.633 1.00 65.12 72 LEU A N 1
ATOM 573 C CA . LEU A 1 72 ? 2.368 15.844 -10.213 1.00 65.12 72 LEU A CA 1
ATOM 574 C C . LEU A 1 72 ? 3.314 15.647 -11.402 1.00 65.12 72 LEU A C 1
ATOM 576 O O . LEU A 1 72 ? 4.393 15.075 -11.258 1.00 65.12 72 LEU A O 1
ATOM 580 N N . TYR A 1 73 ? 2.880 16.091 -12.580 1.00 60.38 73 TYR A N 1
ATOM 581 C CA . TYR A 1 73 ? 3.744 16.173 -13.746 1.00 60.38 73 TYR A CA 1
ATOM 582 C C . TYR A 1 73 ? 4.745 17.296 -13.481 1.00 60.38 73 TYR A C 1
ATOM 584 O O . TYR A 1 73 ? 4.379 18.471 -13.503 1.00 60.38 73 TYR A O 1
ATOM 592 N N . VAL A 1 74 ? 5.992 16.943 -13.174 1.00 61.25 74 VAL A N 1
ATOM 593 C C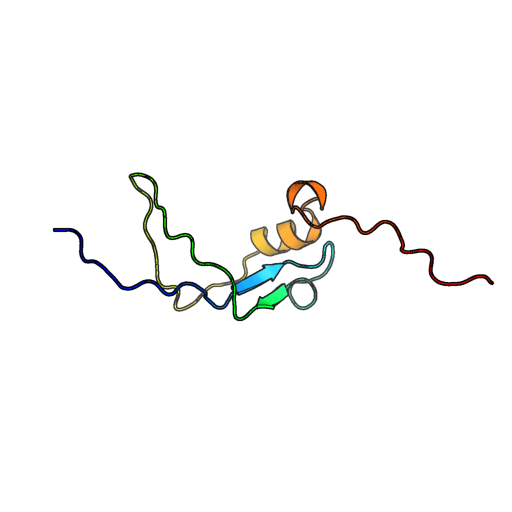A . VAL A 1 74 ? 7.081 17.920 -13.161 1.00 61.25 74 VAL A CA 1
ATOM 594 C C . VAL A 1 74 ? 7.405 18.203 -14.624 1.00 61.25 74 VAL A C 1
ATOM 596 O O . VAL A 1 74 ? 8.069 17.400 -15.276 1.00 61.25 74 VAL A O 1
ATOM 599 N N . ALA A 1 75 ? 6.882 19.308 -15.158 1.00 57.69 75 ALA A N 1
ATOM 600 C CA . ALA A 1 75 ? 7.428 19.877 -16.383 1.00 57.69 75 ALA A CA 1
ATOM 601 C C . ALA A 1 75 ? 8.896 20.213 -16.096 1.00 57.69 75 ALA A C 1
ATOM 603 O O . ALA A 1 75 ? 9.185 20.785 -15.047 1.00 57.69 75 ALA A O 1
ATOM 604 N N . GLU A 1 76 ? 9.797 19.765 -16.965 1.00 59.72 76 GLU A N 1
ATOM 605 C CA . GLU A 1 76 ? 11.249 19.847 -16.805 1.00 59.72 76 GLU A CA 1
ATOM 606 C C . GLU A 1 76 ? 11.690 21.155 -16.131 1.00 59.72 76 GLU A C 1
ATOM 608 O O . GLU A 1 76 ? 11.461 22.248 -16.649 1.00 59.72 76 GLU A O 1
ATOM 613 N N . THR A 1 77 ? 12.343 21.053 -14.970 1.00 52.47 77 THR A N 1
ATOM 614 C CA . THR A 1 77 ? 13.154 22.159 -14.467 1.00 52.47 77 THR A CA 1
ATOM 615 C C . THR A 1 77 ? 14.300 22.312 -15.456 1.00 52.47 77 THR A C 1
ATOM 617 O O . THR A 1 77 ? 15.203 21.477 -15.493 1.00 52.47 77 THR A O 1
ATOM 620 N N . SER A 1 78 ? 14.262 23.354 -16.278 1.00 55.53 78 SER A N 1
ATOM 621 C CA . SER A 1 78 ? 15.394 23.766 -17.097 1.00 55.53 78 SER A CA 1
ATOM 622 C C . SER A 1 78 ? 16.564 24.127 -16.177 1.00 55.53 78 SER A C 1
ATOM 624 O O . SER A 1 78 ? 16.665 25.256 -15.699 1.00 55.53 78 SER A O 1
ATOM 626 N N . GLN A 1 79 ? 17.438 23.163 -15.895 1.00 49.09 79 GLN A N 1
ATOM 627 C CA . GLN A 1 79 ? 18.776 23.429 -15.387 1.00 49.09 79 GLN A CA 1
ATOM 628 C C . GLN A 1 79 ? 19.782 23.210 -16.513 1.00 49.09 79 GLN A C 1
ATOM 630 O O . GLN A 1 79 ? 20.106 22.079 -16.862 1.00 49.09 79 GLN A O 1
ATOM 635 N N . GLY A 1 80 ? 20.288 24.333 -17.026 1.00 49.09 80 GLY A N 1
ATOM 636 C CA . GLY A 1 80 ? 21.610 24.421 -17.635 1.00 49.09 80 GLY A CA 1
ATOM 637 C C . GLY A 1 80 ? 21.633 24.675 -19.135 1.00 49.09 80 GLY A C 1
ATOM 638 O O . GLY A 1 80 ? 21.842 23.741 -19.895 1.00 49.09 80 GLY A O 1
ATOM 639 N N . LEU A 1 81 ? 21.558 25.948 -19.533 1.00 42.56 81 LEU A N 1
ATOM 640 C CA . LEU A 1 81 ? 22.550 26.538 -20.437 1.00 42.56 81 LEU A CA 1
ATOM 641 C C . LEU A 1 81 ? 22.719 28.030 -20.084 1.00 42.56 81 LEU A C 1
ATOM 643 O O . LEU A 1 81 ? 21.762 28.795 -20.195 1.00 42.56 81 LEU A O 1
ATOM 647 N N . LEU A 1 82 ? 23.969 28.363 -19.724 1.00 45.41 82 LEU A N 1
ATOM 648 C CA . LEU A 1 82 ? 24.582 29.653 -19.350 1.00 45.41 82 LEU A CA 1
ATOM 649 C C . LEU A 1 82 ? 24.449 30.085 -17.882 1.00 45.41 82 LEU A C 1
ATOM 651 O O . LEU A 1 82 ? 23.386 30.599 -17.478 1.00 45.41 82 LEU A O 1
#